Protein AF-A0A4Y7U5C0-F1 (afdb_monomer_lite)

Organism: NCBI:txid2133765

pLDDT: mean 96.32, std 3.03, range [81.44, 98.75]

Sequence (123 aa):
YTERVNKIREVMPHACIGVDVIVGFPGETDEHFLETYHFLNEMDISYLHVFTYSERDNTEAANMPGIVPANVRAKRSKMLRGLSVKKRRAFYESQLGSDRTVLFESENKEGYIHGFTENYVKV

Radius of gyration: 18.19 Å; chains: 1; bounding box: 40×27×54 Å

Secondary structure (DSSP, 8-state):
-HHHHHHHHHH-TT---EEEEEES-TT--HHHHHHHHHHHHHS--SEEEEEEP---TT-TGGG-S-PPPHHHHHHHHHHHHHHHHHHHHHHHHTTTT----EEEEEE-TTS-EEEEETT--B-

InterPro domains:
  IPR007197 Radical SAM [PS51918] (1-90)
  IPR023404 Radical SAM, alpha/beta horseshoe [G3DSA:3.80.30.20] (1-93)
  IPR058240 Radical SAM superfamily [SSF102114] (2-93)

Foldseek 3Di:
DQVVLVVCCVVPVLAAAEEEDEPQQAPDDPVNLVVVLVVVLPHLHQFYDYHYDDADPPDPSNVHHRGGDPVRSVVSSVSRNVSRVVSNVVSLVVCPPPDFDWDWDDADPVGDTWTATPNGDID

Structure (mmCIF, N/CA/C/O backbone):
data_AF-A0A4Y7U5C0-F1
#
_entry.id   AF-A0A4Y7U5C0-F1
#
loop_
_atom_site.group_PDB
_atom_site.id
_atom_site.type_symbol
_atom_site.label_atom_id
_atom_site.label_alt_id
_atom_site.label_comp_id
_atom_site.label_asym_id
_atom_site.label_entity_id
_atom_site.label_seq_id
_atom_site.pdbx_PDB_ins_code
_atom_site.Cartn_x
_atom_site.Cartn_y
_atom_site.Cartn_z
_atom_site.occupancy
_atom_site.B_iso_or_equiv
_atom_site.auth_seq_id
_atom_site.auth_comp_id
_atom_site.auth_asym_id
_atom_site.auth_atom_id
_atom_site.pdbx_PDB_model_num
ATOM 1 N N . TYR A 1 1 ? -10.632 -0.489 -9.837 1.00 91.56 1 TYR A N 1
ATOM 2 C CA . TYR A 1 1 ? -10.309 -0.768 -8.418 1.00 91.56 1 TYR A CA 1
ATOM 3 C C . TYR A 1 1 ? -11.163 0.053 -7.461 1.00 91.56 1 TYR A C 1
ATOM 5 O O . TYR A 1 1 ? -11.785 -0.547 -6.594 1.00 91.56 1 TYR A O 1
ATOM 13 N N . THR A 1 2 ? -11.268 1.372 -7.650 1.00 95.44 2 THR A N 1
ATOM 14 C CA . THR A 1 2 ? -12.038 2.290 -6.789 1.00 95.44 2 THR A CA 1
ATOM 15 C C . THR A 1 2 ? -13.465 1.832 -6.498 1.00 95.44 2 THR A C 1
ATOM 17 O O . THR A 1 2 ? -13.841 1.737 -5.338 1.00 95.44 2 THR A O 1
ATOM 20 N N . GLU A 1 3 ? -14.238 1.445 -7.516 1.00 96.94 3 GLU A N 1
ATOM 21 C CA . GLU A 1 3 ? -15.621 0.972 -7.327 1.00 96.94 3 GLU A CA 1
ATOM 22 C C . GLU A 1 3 ? -15.722 -0.231 -6.381 1.00 96.94 3 GLU A C 1
ATOM 24 O O . GLU A 1 3 ? -16.635 -0.303 -5.563 1.00 96.94 3 GLU A O 1
ATOM 29 N N . ARG A 1 4 ? -14.757 -1.159 -6.440 1.00 96.69 4 ARG A N 1
ATOM 30 C CA . ARG A 1 4 ? -14.725 -2.326 -5.548 1.00 96.69 4 ARG A CA 1
ATOM 31 C C . ARG A 1 4 ? -14.417 -1.917 -4.112 1.00 96.69 4 ARG A C 1
ATOM 33 O O . ARG A 1 4 ? -15.070 -2.409 -3.201 1.00 96.69 4 ARG A O 1
ATOM 40 N N . VAL A 1 5 ? -13.456 -1.013 -3.917 1.00 97.69 5 VAL A N 1
ATOM 41 C CA . VAL A 1 5 ? -13.127 -0.473 -2.586 1.00 97.69 5 VAL A CA 1
ATOM 42 C C . VAL A 1 5 ? -14.334 0.255 -2.001 1.00 97.69 5 VAL A C 1
ATOM 44 O O . VAL A 1 5 ? -14.734 -0.040 -0.878 1.0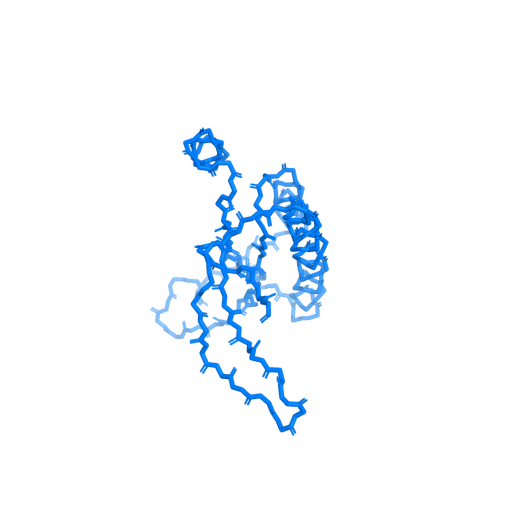0 97.69 5 VAL A O 1
ATOM 47 N N . ASN A 1 6 ? -14.980 1.114 -2.791 1.00 97.25 6 ASN A N 1
ATOM 48 C CA . ASN A 1 6 ? -16.189 1.823 -2.379 1.00 97.25 6 ASN A CA 1
ATOM 49 C C . ASN A 1 6 ? -17.310 0.848 -2.020 1.00 97.25 6 ASN A C 1
ATOM 51 O O . ASN A 1 6 ? -17.969 1.029 -1.000 1.00 97.25 6 ASN A O 1
ATOM 55 N N . LYS A 1 7 ? -17.487 -0.226 -2.800 1.00 98.19 7 LYS A N 1
ATOM 56 C CA . LYS A 1 7 ? -18.501 -1.232 -2.488 1.00 98.19 7 LYS A CA 1
ATOM 57 C C . LYS A 1 7 ? -18.212 -1.967 -1.180 1.00 98.19 7 LYS A C 1
ATOM 59 O O . LYS A 1 7 ? -19.138 -2.191 -0.409 1.00 98.19 7 LYS A O 1
ATOM 64 N N . ILE A 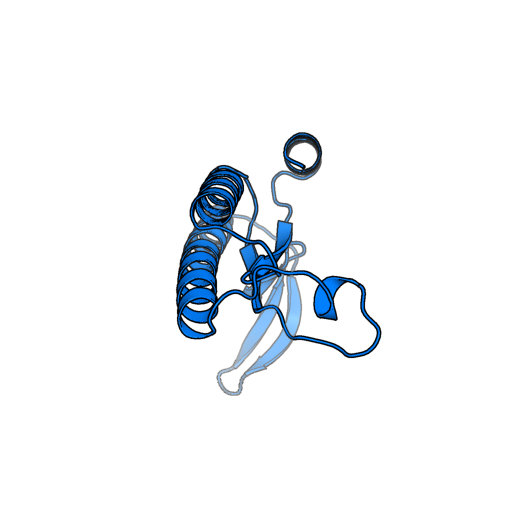1 8 ? -16.951 -2.314 -0.907 1.00 97.75 8 ILE A N 1
ATOM 65 C CA . ILE A 1 8 ? -16.548 -2.918 0.375 1.00 97.75 8 ILE A CA 1
ATOM 66 C C . ILE A 1 8 ? -16.857 -1.958 1.526 1.00 97.75 8 ILE A C 1
ATOM 68 O O . ILE A 1 8 ? -17.440 -2.381 2.517 1.00 97.75 8 ILE A O 1
ATOM 72 N N . ARG A 1 9 ? -16.525 -0.671 1.387 1.00 95.94 9 ARG A N 1
ATOM 73 C CA . ARG A 1 9 ? -16.814 0.352 2.403 1.00 95.94 9 ARG A CA 1
ATOM 74 C C . ARG A 1 9 ? -18.307 0.563 2.635 1.00 95.94 9 ARG A C 1
ATOM 76 O O . ARG A 1 9 ? -18.712 0.767 3.771 1.00 95.94 9 ARG A O 1
ATOM 83 N N . GLU A 1 10 ? -19.121 0.477 1.590 1.00 97.44 10 GLU A N 1
ATOM 84 C CA . GLU A 1 10 ? -20.579 0.579 1.694 1.00 97.44 10 GLU A CA 1
ATOM 85 C C . GLU A 1 10 ? -21.169 -0.570 2.528 1.00 97.44 10 GLU A C 1
ATOM 87 O O . GLU A 1 10 ? -22.012 -0.336 3.390 1.00 97.44 10 GLU A O 1
ATOM 92 N N . VAL A 1 11 ? -20.716 -1.810 2.299 1.00 97.88 11 VAL A N 1
ATOM 93 C CA . VAL A 1 11 ? -21.262 -3.000 2.983 1.00 97.88 11 VAL A CA 1
ATOM 94 C C . VAL A 1 11 ? -20.578 -3.306 4.318 1.00 97.88 11 VAL A C 1
ATOM 96 O O . VAL A 1 11 ? -21.172 -3.940 5.185 1.00 97.88 11 VAL A O 1
ATOM 99 N N . MET A 1 12 ? -19.327 -2.877 4.488 1.00 95.69 12 MET A N 1
ATOM 100 C CA . MET A 1 12 ? -18.499 -3.097 5.671 1.00 95.69 12 MET A CA 1
ATOM 101 C C . MET A 1 12 ? -17.642 -1.844 5.942 1.00 95.69 12 MET A C 1
ATOM 103 O O . MET A 1 12 ? -16.447 -1.821 5.629 1.00 95.69 12 MET A O 1
ATOM 107 N N . PRO A 1 13 ? -18.219 -0.792 6.557 1.00 93.56 13 PRO A N 1
ATOM 108 C CA . PRO A 1 13 ? -17.549 0.504 6.738 1.00 93.56 13 PRO A CA 1
ATOM 109 C C . PRO A 1 13 ? -16.190 0.416 7.441 1.00 93.56 13 PRO A C 1
ATOM 111 O O . PRO A 1 13 ? -15.247 1.135 7.110 1.00 93.56 13 PRO A O 1
ATOM 114 N N . HIS A 1 14 ? -16.058 -0.529 8.372 1.00 93.69 14 HIS A N 1
ATOM 115 C CA . HIS A 1 14 ? -14.860 -0.715 9.191 1.00 93.69 14 HIS A CA 1
ATOM 116 C C . HIS A 1 14 ? -13.875 -1.752 8.640 1.00 93.69 14 HIS A C 1
ATOM 118 O O . HIS A 1 14 ? -12.937 -2.122 9.350 1.0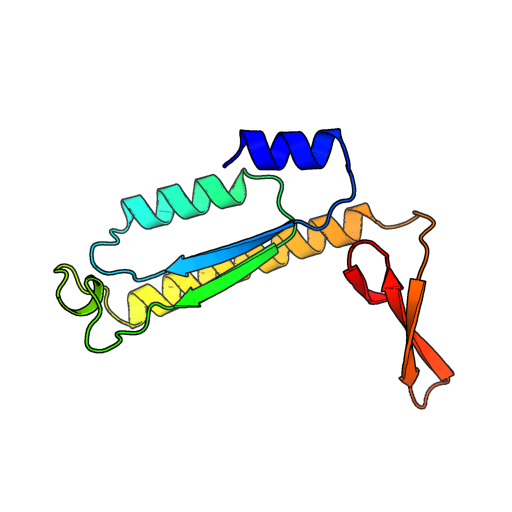0 93.69 14 HIS A O 1
ATOM 124 N N . ALA A 1 15 ? -14.068 -2.220 7.401 1.00 96.25 15 ALA A N 1
ATOM 125 C CA . ALA A 1 15 ? -13.174 -3.175 6.759 1.00 96.25 15 ALA A CA 1
ATOM 126 C C . ALA A 1 15 ? -11.720 -2.682 6.783 1.00 96.25 15 ALA A C 1
ATOM 128 O O . ALA A 1 15 ? -11.427 -1.527 6.462 1.00 96.25 15 ALA A O 1
ATOM 129 N N . CYS A 1 16 ? -10.792 -3.569 7.132 1.00 97.69 16 CYS A N 1
ATOM 130 C CA . CYS A 1 16 ? -9.372 -3.309 6.945 1.00 97.69 16 CYS A CA 1
ATOM 131 C C . CYS A 1 16 ? -8.971 -3.752 5.538 1.00 97.69 16 CYS A C 1
ATOM 133 O O . CYS A 1 16 ? -8.994 -4.941 5.233 1.00 97.69 16 CYS A O 1
ATOM 135 N N . ILE A 1 17 ? -8.634 -2.798 4.669 1.00 97.94 17 ILE A N 1
ATOM 136 C CA . ILE A 1 17 ? -8.322 -3.075 3.262 1.00 97.94 17 ILE A CA 1
ATOM 137 C C . ILE A 1 17 ? -6.818 -2.902 3.044 1.00 97.94 17 ILE A C 1
ATOM 139 O O . ILE A 1 17 ? -6.305 -1.781 3.068 1.00 97.94 17 ILE A O 1
ATOM 143 N N . GLY A 1 18 ? -6.116 -4.017 2.847 1.00 97.62 18 GLY A N 1
ATOM 144 C CA . GLY A 1 18 ? -4.706 -4.045 2.456 1.00 97.62 18 GLY A CA 1
ATOM 145 C C . GLY A 1 18 ? -4.548 -4.125 0.938 1.00 97.62 18 GLY A C 1
ATOM 146 O O . GLY A 1 18 ? -5.323 -4.808 0.270 1.00 97.62 18 GLY A O 1
ATOM 147 N N . VAL A 1 19 ? -3.547 -3.434 0.393 1.00 98.00 19 VAL A N 1
ATOM 148 C CA . VAL A 1 19 ? -3.200 -3.505 -1.035 1.00 98.00 19 VAL A CA 1
ATOM 149 C C . VAL A 1 19 ? -1.724 -3.833 -1.200 1.00 98.00 19 VAL A C 1
ATOM 151 O O . VAL A 1 19 ? -0.866 -3.146 -0.643 1.00 98.00 19 VAL A O 1
ATOM 154 N N . ASP A 1 20 ? -1.439 -4.836 -2.022 1.00 98.38 20 ASP A N 1
ATOM 155 C CA . ASP A 1 20 ? -0.084 -5.166 -2.448 1.00 98.38 20 ASP A CA 1
ATOM 156 C C . ASP A 1 20 ? 0.283 -4.335 -3.683 1.00 98.38 20 ASP A C 1
ATOM 158 O O . ASP A 1 20 ? -0.471 -4.270 -4.654 1.00 98.38 20 ASP A O 1
ATOM 162 N N . VAL A 1 21 ? 1.447 -3.688 -3.651 1.00 98.12 21 VAL A N 1
ATOM 163 C CA . VAL A 1 21 ? 1.948 -2.855 -4.751 1.00 98.12 21 VAL A CA 1
ATOM 164 C C . VAL A 1 21 ? 3.409 -3.179 -5.030 1.00 98.12 21 VAL A C 1
ATOM 166 O O . VAL A 1 21 ? 4.228 -3.237 -4.112 1.00 98.12 21 VAL A O 1
ATOM 169 N N . ILE A 1 22 ? 3.738 -3.379 -6.305 1.00 98.25 22 ILE A N 1
ATOM 170 C CA . ILE A 1 22 ? 5.113 -3.550 -6.776 1.00 98.25 22 ILE A CA 1
ATOM 171 C C . ILE A 1 22 ? 5.586 -2.221 -7.365 1.00 98.25 22 ILE A C 1
ATOM 173 O O . ILE A 1 22 ? 4.891 -1.642 -8.192 1.00 98.25 22 ILE A O 1
ATOM 177 N N . VAL A 1 23 ? 6.774 -1.766 -6.971 1.00 98.44 23 VAL A N 1
ATOM 178 C CA . VAL A 1 23 ? 7.465 -0.627 -7.597 1.00 98.44 23 VAL A CA 1
ATOM 179 C C . VAL A 1 23 ? 8.738 -1.079 -8.290 1.00 98.44 23 VAL A C 1
ATOM 181 O O . VAL A 1 23 ? 9.373 -2.061 -7.896 1.00 98.44 23 VAL A O 1
ATOM 184 N N . GLY A 1 24 ? 9.171 -0.318 -9.284 1.00 97.88 24 GLY A N 1
ATOM 185 C CA . GLY A 1 24 ? 10.378 -0.598 -10.046 1.00 97.88 24 GLY A CA 1
ATOM 186 C C . GLY A 1 24 ? 10.200 -1.671 -11.109 1.00 97.88 24 GLY A C 1
ATOM 187 O O . GLY A 1 24 ? 11.197 -2.260 -11.523 1.00 97.88 24 GLY A O 1
ATOM 188 N N . PHE A 1 25 ? 8.957 -1.954 -11.504 1.00 98.31 25 PHE A N 1
ATOM 189 C CA . PHE A 1 25 ? 8.676 -2.900 -12.576 1.00 98.31 25 PHE A CA 1
ATOM 190 C C . PHE A 1 25 ? 9.301 -2.403 -13.896 1.00 98.31 25 PHE A C 1
ATOM 192 O O . PHE A 1 25 ? 9.337 -1.188 -14.120 1.00 98.31 25 PHE A O 1
ATOM 199 N N . PRO A 1 26 ? 9.820 -3.290 -14.764 1.00 98.12 26 PRO A N 1
ATOM 200 C CA . PRO A 1 26 ? 10.395 -2.888 -16.046 1.00 98.12 26 PRO A CA 1
ATOM 201 C C . PRO A 1 26 ? 9.427 -2.019 -16.862 1.00 98.12 26 PRO A C 1
ATOM 203 O O . PRO A 1 26 ? 8.269 -2.378 -17.062 1.00 98.12 26 PRO A O 1
ATOM 206 N N . GLY A 1 27 ? 9.897 -0.845 -17.287 1.00 97.75 27 GLY A N 1
ATOM 207 C CA . GLY A 1 27 ? 9.101 0.165 -17.993 1.00 97.75 27 GLY A CA 1
ATOM 208 C C . GLY A 1 27 ? 8.414 1.207 -17.097 1.00 97.75 27 GLY A C 1
ATOM 209 O O . GLY A 1 27 ? 7.791 2.133 -17.615 1.00 97.75 27 GLY A O 1
ATOM 210 N N . GLU A 1 28 ? 8.521 1.117 -15.767 1.00 98.38 28 GLU A N 1
ATOM 211 C CA . GLU A 1 28 ? 7.932 2.105 -14.853 1.00 98.38 28 GLU A CA 1
ATOM 212 C C . GLU A 1 28 ? 8.674 3.455 -14.913 1.00 98.38 28 GLU A C 1
ATOM 214 O O . GLU A 1 28 ? 9.796 3.617 -14.411 1.00 98.38 28 GLU A O 1
ATOM 219 N N . THR A 1 29 ? 8.005 4.460 -15.476 1.00 98.44 29 THR A N 1
ATOM 220 C CA . THR A 1 29 ? 8.472 5.849 -15.545 1.00 98.44 29 THR A CA 1
ATOM 221 C C . THR A 1 29 ? 8.135 6.619 -14.265 1.00 98.44 29 THR A C 1
ATOM 223 O O . THR A 1 29 ? 7.412 6.129 -13.395 1.00 98.44 29 THR A O 1
ATOM 226 N N . ASP A 1 30 ? 8.674 7.832 -14.120 1.00 98.19 30 ASP A N 1
ATOM 227 C CA . ASP A 1 30 ? 8.308 8.706 -12.997 1.00 98.19 30 ASP A CA 1
ATOM 228 C C . ASP A 1 30 ? 6.829 9.111 -13.038 1.00 98.19 30 ASP A C 1
ATOM 230 O O . ASP A 1 30 ? 6.193 9.145 -11.988 1.00 98.19 30 ASP A O 1
ATOM 234 N N . GLU A 1 31 ? 6.271 9.325 -14.232 1.00 98.56 31 GLU A N 1
ATOM 235 C CA . GLU A 1 31 ? 4.850 9.642 -14.421 1.00 98.56 31 GLU A CA 1
ATOM 236 C C . GLU A 1 31 ? 3.957 8.489 -13.945 1.00 98.56 31 GLU A C 1
ATOM 238 O O . GLU A 1 31 ? 3.087 8.697 -13.104 1.00 98.56 31 GLU A O 1
ATOM 243 N N . HIS A 1 32 ? 4.239 7.249 -14.374 1.00 98.50 32 HIS A N 1
ATOM 244 C CA . H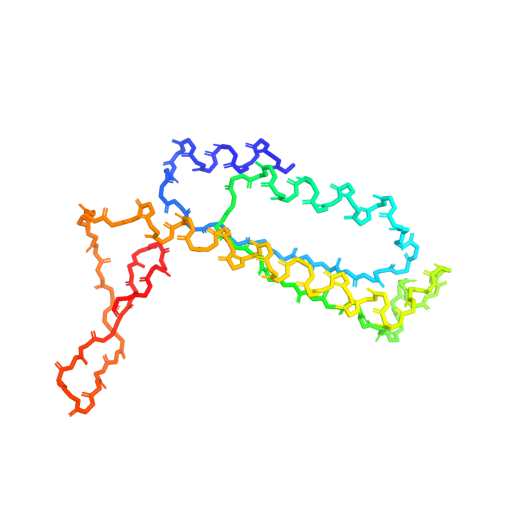IS A 1 32 ? 3.478 6.066 -13.941 1.00 98.50 32 HIS A CA 1
ATOM 245 C C . HIS A 1 32 ? 3.522 5.882 -12.418 1.00 98.50 32 HIS A C 1
ATOM 247 O O . HIS A 1 32 ? 2.525 5.523 -11.781 1.00 98.50 32 HIS A O 1
ATOM 253 N N . PHE A 1 33 ? 4.690 6.126 -11.815 1.00 98.69 33 PHE A N 1
ATOM 254 C CA . PHE A 1 33 ? 4.840 6.036 -10.369 1.00 98.69 33 PHE A CA 1
ATOM 255 C C . PHE A 1 33 ? 4.031 7.120 -9.646 1.00 98.69 33 PHE A C 1
ATOM 257 O O . PHE A 1 33 ? 3.392 6.823 -8.635 1.00 98.69 33 PHE A O 1
ATOM 264 N N . LEU A 1 34 ? 4.050 8.363 -10.135 1.00 98.62 34 LEU A N 1
ATOM 265 C CA . LEU A 1 34 ? 3.282 9.456 -9.539 1.00 98.62 34 LEU A CA 1
ATOM 266 C C . LEU A 1 34 ? 1.777 9.238 -9.695 1.00 98.62 34 LEU A C 1
ATOM 268 O O . LEU A 1 34 ? 1.056 9.391 -8.712 1.00 98.62 34 LEU A O 1
ATOM 272 N N . GLU A 1 35 ? 1.315 8.795 -10.864 1.00 98.50 35 GLU A N 1
ATOM 273 C CA . GLU A 1 35 ? -0.080 8.404 -11.090 1.00 98.50 35 GLU A CA 1
ATOM 274 C C . GLU A 1 35 ? -0.514 7.337 -10.075 1.00 98.50 35 GLU A C 1
ATOM 276 O O . GLU A 1 35 ? -1.502 7.513 -9.361 1.00 98.50 35 GLU A O 1
ATOM 281 N N . THR A 1 36 ? 0.287 6.278 -9.914 1.00 98.12 36 THR A N 1
ATOM 282 C CA . THR A 1 36 ? 0.039 5.223 -8.920 1.00 98.12 36 THR A CA 1
ATOM 283 C C . THR A 1 36 ? 0.032 5.776 -7.495 1.00 98.12 36 THR A C 1
ATOM 285 O O . THR A 1 36 ? -0.827 5.420 -6.688 1.00 98.12 36 THR A O 1
ATOM 288 N N . TYR A 1 37 ? 0.977 6.656 -7.157 1.00 98.56 37 TYR A N 1
ATOM 289 C CA . TYR A 1 37 ? 1.060 7.266 -5.832 1.00 98.56 37 TYR A CA 1
ATOM 290 C C . TYR A 1 37 ? -0.196 8.084 -5.513 1.00 98.56 37 TYR A C 1
ATOM 292 O O . TYR A 1 37 ? -0.760 7.930 -4.428 1.00 98.56 37 TYR A O 1
ATOM 300 N N . HIS A 1 38 ? -0.644 8.931 -6.442 1.00 98.50 38 HIS A N 1
ATOM 301 C CA . HIS A 1 38 ? -1.839 9.755 -6.276 1.00 98.50 38 HIS A CA 1
ATOM 302 C C . HIS A 1 38 ? -3.101 8.899 -6.205 1.00 98.50 38 HIS A C 1
ATOM 304 O O . HIS A 1 38 ? -3.879 9.050 -5.262 1.00 98.50 38 HIS A O 1
ATOM 310 N N . PHE A 1 39 ? -3.226 7.917 -7.100 1.00 98.25 39 PHE A N 1
ATOM 311 C CA . PHE A 1 39 ? -4.317 6.951 -7.092 1.00 98.25 39 PHE A CA 1
ATOM 312 C C . PHE A 1 39 ? -4.440 6.233 -5.740 1.00 98.25 39 PHE A C 1
ATOM 314 O O . PHE A 1 39 ? -5.509 6.202 -5.130 1.00 98.25 39 PHE A O 1
ATOM 321 N N . LEU A 1 40 ? -3.331 5.702 -5.216 1.00 98.31 40 LEU A N 1
ATOM 322 C CA . LEU A 1 40 ? -3.320 5.050 -3.907 1.00 98.31 40 LEU A CA 1
ATOM 323 C C . LEU A 1 40 ? -3.600 6.043 -2.779 1.00 98.31 40 LEU A C 1
ATOM 325 O O . LEU A 1 40 ? -4.283 5.685 -1.823 1.00 98.31 40 LEU A O 1
ATOM 329 N N . ASN A 1 41 ? -3.089 7.273 -2.858 1.00 98.12 41 ASN A N 1
ATOM 330 C CA . ASN A 1 41 ? -3.307 8.298 -1.841 1.00 98.12 41 ASN A CA 1
ATOM 331 C C . ASN A 1 41 ? -4.790 8.669 -1.702 1.00 98.12 41 ASN A C 1
ATOM 333 O O . ASN A 1 41 ? -5.270 8.778 -0.575 1.00 98.12 41 ASN A O 1
ATOM 337 N N . GLU A 1 42 ? -5.511 8.786 -2.812 1.00 97.19 42 GLU A N 1
ATOM 338 C CA . GLU A 1 42 ? -6.938 9.128 -2.844 1.00 97.19 42 GLU A CA 1
ATOM 339 C C . GLU A 1 42 ? -7.851 7.952 -2.472 1.00 97.19 42 GLU A C 1
ATOM 341 O O . GLU A 1 42 ? -8.939 8.153 -1.939 1.00 97.19 42 GLU A O 1
ATOM 346 N N . MET A 1 43 ? -7.407 6.714 -2.701 1.00 96.44 43 MET A N 1
ATOM 347 C CA . MET A 1 43 ? -8.215 5.526 -2.433 1.00 96.44 43 MET A CA 1
ATOM 348 C C . MET A 1 43 ? -8.384 5.259 -0.927 1.00 96.44 43 MET A C 1
ATOM 350 O O . MET A 1 43 ? -7.412 5.273 -0.164 1.00 96.44 43 MET A O 1
ATOM 354 N N . ASP A 1 44 ? -9.606 4.947 -0.491 1.00 95.50 44 ASP A N 1
ATOM 355 C CA . ASP A 1 44 ? -9.934 4.668 0.915 1.00 95.50 44 ASP A CA 1
ATOM 356 C C . ASP A 1 44 ? -9.558 3.234 1.345 1.00 95.50 44 ASP A C 1
ATOM 358 O O . ASP A 1 44 ? -10.396 2.359 1.572 1.00 95.50 44 ASP A O 1
ATOM 362 N N . ILE A 1 45 ? -8.253 2.994 1.444 1.00 97.81 45 ILE A N 1
ATOM 363 C CA . ILE A 1 45 ? -7.645 1.747 1.924 1.00 97.81 45 ILE A CA 1
ATOM 364 C C . ILE A 1 45 ? -6.929 1.946 3.259 1.00 97.81 45 ILE A C 1
ATOM 366 O O . ILE A 1 45 ? -6.515 3.053 3.604 1.00 97.81 45 ILE A O 1
ATOM 370 N N . SER A 1 46 ? -6.725 0.852 3.987 1.00 98.12 46 SER A N 1
ATOM 371 C CA . SER A 1 46 ? -6.144 0.878 5.329 1.00 98.12 46 SER A CA 1
ATOM 372 C C . SER A 1 46 ? -4.619 0.876 5.312 1.00 98.12 46 SER A C 1
ATOM 374 O O . SER A 1 46 ? -4.008 1.573 6.114 1.00 98.12 46 SER A O 1
ATOM 376 N N . TYR A 1 47 ? -3.972 0.122 4.422 1.00 98.44 47 TYR A N 1
ATOM 377 C CA . TYR A 1 47 ? -2.508 0.107 4.323 1.00 98.44 47 TYR A CA 1
ATOM 378 C C . TYR A 1 47 ? -2.020 -0.455 2.984 1.00 98.44 47 TYR A C 1
ATOM 380 O O . TYR A 1 47 ? -2.771 -1.067 2.227 1.00 98.44 47 TYR A O 1
ATOM 388 N N . LEU A 1 48 ? -0.730 -0.251 2.714 1.00 98.62 48 LEU A N 1
ATOM 389 C CA . LEU A 1 48 ? -0.021 -0.837 1.577 1.00 98.62 48 LEU A CA 1
ATOM 390 C C . LEU A 1 48 ? 1.038 -1.831 2.048 1.00 98.62 48 LEU A C 1
ATOM 392 O O . LEU A 1 48 ? 1.810 -1.520 2.967 1.00 98.62 48 LEU A O 1
ATOM 396 N N . HIS A 1 49 ? 1.149 -2.951 1.344 1.00 98.50 49 HIS A N 1
ATOM 397 C CA . HIS A 1 49 ? 2.325 -3.804 1.355 1.00 98.50 49 HIS A CA 1
ATOM 398 C C . HIS A 1 49 ? 3.147 -3.531 0.093 1.00 98.50 49 HIS A C 1
ATOM 400 O O . HIS A 1 49 ? 2.716 -3.778 -1.030 1.00 98.50 49 HIS A O 1
ATOM 406 N N . VAL A 1 50 ? 4.330 -2.949 0.282 1.00 98.44 50 VAL A N 1
ATOM 407 C CA . VAL A 1 50 ? 5.153 -2.455 -0.827 1.00 98.44 50 VAL A CA 1
ATOM 408 C C . VAL A 1 50 ? 6.280 -3.432 -1.124 1.00 98.44 50 VAL A C 1
ATOM 410 O O . VAL A 1 50 ? 7.198 -3.593 -0.310 1.00 98.44 50 VAL A O 1
ATOM 413 N N . PHE A 1 51 ? 6.244 -4.018 -2.311 1.00 98.31 51 PHE A N 1
ATOM 414 C CA . PHE A 1 51 ? 7.293 -4.860 -2.857 1.00 98.31 51 PHE A CA 1
ATOM 415 C C . PHE A 1 51 ? 8.152 -4.069 -3.840 1.00 98.31 51 PHE A C 1
ATOM 417 O O . PHE A 1 51 ? 7.656 -3.328 -4.685 1.00 98.31 51 PHE A O 1
ATOM 424 N N . THR A 1 52 ? 9.463 -4.251 -3.751 1.00 97.88 52 THR A N 1
ATOM 425 C CA . THR A 1 52 ? 10.360 -3.829 -4.825 1.00 97.88 52 THR A CA 1
ATOM 426 C C . THR A 1 52 ? 10.411 -4.950 -5.854 1.00 97.88 52 THR A C 1
ATOM 428 O O . THR A 1 52 ? 10.579 -6.109 -5.470 1.00 97.88 52 THR A O 1
ATOM 431 N N . TYR A 1 53 ? 10.288 -4.624 -7.140 1.00 97.94 53 TYR A N 1
ATOM 432 C CA . TYR A 1 53 ? 10.461 -5.602 -8.207 1.00 97.94 53 TYR A CA 1
ATOM 433 C C . TYR A 1 53 ? 11.832 -6.277 -8.094 1.00 97.94 53 TYR A C 1
ATOM 435 O O . TYR A 1 53 ? 12.865 -5.610 -7.955 1.00 97.94 53 TYR A O 1
ATOM 443 N N . SER A 1 54 ? 11.801 -7.604 -8.164 1.00 94.81 54 SER A N 1
ATOM 444 C CA . SER A 1 54 ? 12.962 -8.478 -8.243 1.00 94.81 54 SER A CA 1
ATOM 445 C C . SER A 1 54 ? 12.835 -9.282 -9.518 1.00 94.81 54 SER A C 1
ATOM 447 O O . SER A 1 54 ? 11.811 -9.927 -9.751 1.00 94.81 54 SER A O 1
ATOM 449 N N . GLU A 1 55 ? 13.898 -9.272 -10.302 1.00 94.81 55 GLU A N 1
ATOM 450 C CA . GLU A 1 55 ? 14.046 -10.096 -11.484 1.00 94.81 55 GLU A CA 1
ATOM 451 C C . GLU A 1 55 ? 13.932 -11.577 -11.095 1.00 94.81 55 GLU A C 1
ATOM 453 O O . GLU A 1 55 ? 14.429 -12.008 -10.049 1.00 94.81 55 GLU A O 1
ATOM 458 N N . ARG A 1 56 ? 13.232 -12.348 -11.928 1.00 95.06 56 ARG A N 1
ATOM 459 C CA . ARG A 1 56 ? 13.105 -13.800 -11.798 1.00 95.06 56 ARG A CA 1
ATOM 460 C C . ARG A 1 56 ? 13.256 -14.430 -13.169 1.00 95.06 56 ARG A C 1
ATOM 462 O O . ARG A 1 56 ? 12.524 -14.060 -14.091 1.00 95.06 56 ARG A O 1
ATOM 469 N N . ASP A 1 57 ? 14.177 -15.380 -13.278 1.00 95.06 57 ASP A N 1
ATOM 470 C CA . ASP A 1 57 ? 14.413 -16.117 -14.515 1.00 95.06 57 ASP A CA 1
ATOM 471 C C . ASP A 1 57 ? 13.118 -16.762 -15.022 1.00 95.06 57 ASP A C 1
ATOM 473 O O . ASP A 1 57 ? 12.256 -17.172 -14.240 1.00 95.06 57 ASP A O 1
ATOM 477 N N . ASN A 1 58 ? 12.996 -16.865 -16.347 1.00 95.06 58 ASN A N 1
ATOM 478 C CA . ASN A 1 58 ? 11.838 -17.442 -17.038 1.00 95.06 58 ASN A CA 1
ATOM 479 C C . ASN A 1 58 ? 10.510 -16.683 -16.834 1.00 95.06 58 ASN A C 1
ATOM 481 O O . ASN A 1 58 ? 9.439 -17.258 -17.020 1.00 95.06 58 ASN A O 1
ATOM 485 N N . THR A 1 59 ? 10.556 -15.393 -16.484 1.00 96.69 59 THR A N 1
ATOM 486 C CA . THR A 1 59 ? 9.377 -14.509 -16.495 1.00 96.69 59 THR A CA 1
ATOM 487 C C . THR A 1 59 ? 9.405 -13.567 -17.696 1.00 96.69 59 THR A C 1
ATOM 489 O O . THR A 1 59 ? 10.476 -13.177 -18.159 1.00 96.69 59 THR A O 1
ATOM 492 N N . GLU A 1 60 ? 8.236 -13.148 -18.190 1.00 96.06 60 GLU A N 1
ATOM 493 C CA . GLU A 1 60 ? 8.158 -12.137 -19.259 1.00 96.06 60 GLU A CA 1
ATOM 494 C C . GLU A 1 60 ? 8.819 -10.822 -18.828 1.00 96.06 60 GLU A C 1
ATOM 496 O O . GLU A 1 60 ? 9.579 -10.226 -19.589 1.00 96.06 60 GLU A O 1
ATOM 501 N N . ALA A 1 61 ? 8.609 -10.429 -17.567 1.00 95.81 61 ALA A N 1
ATOM 502 C CA . ALA A 1 61 ? 9.184 -9.225 -16.980 1.00 95.81 61 ALA A CA 1
ATOM 503 C C . ALA A 1 61 ? 10.722 -9.214 -17.012 1.00 95.81 61 ALA A C 1
ATOM 505 O O . ALA A 1 61 ? 11.316 -8.156 -17.192 1.00 95.81 61 ALA A O 1
ATOM 506 N N . ALA A 1 62 ? 11.386 -10.371 -16.900 1.00 95.19 62 ALA A N 1
ATOM 507 C CA . ALA A 1 62 ? 12.847 -10.447 -16.983 1.00 95.19 62 ALA A CA 1
ATOM 508 C C . ALA A 1 62 ? 13.401 -10.018 -18.353 1.00 95.19 62 ALA A C 1
ATOM 510 O O . ALA A 1 62 ? 14.531 -9.543 -18.427 1.00 95.19 62 ALA A O 1
ATOM 511 N N . ASN A 1 63 ? 12.601 -10.143 -19.418 1.00 95.38 63 ASN A N 1
ATOM 512 C CA . ASN A 1 63 ? 12.986 -9.777 -20.783 1.00 95.38 63 ASN A CA 1
ATOM 513 C C . ASN A 1 63 ? 12.465 -8.392 -21.209 1.00 95.38 63 ASN A C 1
ATOM 515 O O . ASN A 1 63 ? 12.740 -7.947 -22.324 1.00 95.38 63 ASN A O 1
ATOM 519 N N . MET A 1 64 ? 11.694 -7.710 -20.357 1.00 96.56 64 MET A N 1
ATOM 520 C CA . MET A 1 64 ? 11.130 -6.401 -20.678 1.00 96.56 64 MET A CA 1
ATOM 521 C C . MET A 1 64 ? 12.203 -5.298 -20.637 1.00 96.56 64 MET A C 1
ATOM 523 O O . MET A 1 64 ? 13.041 -5.274 -19.732 1.00 96.56 64 MET A O 1
ATOM 527 N N . PRO A 1 65 ? 12.171 -4.337 -21.578 1.00 96.12 65 PRO A N 1
ATOM 528 C CA . PRO A 1 65 ? 13.058 -3.182 -21.540 1.00 96.12 65 PRO A CA 1
ATOM 529 C C . PRO A 1 65 ? 12.658 -2.200 -20.426 1.00 96.12 65 PRO A C 1
ATOM 531 O O . PRO A 1 65 ? 11.589 -2.293 -19.825 1.00 96.12 65 PRO A O 1
ATOM 534 N N . GLY A 1 66 ? 13.511 -1.202 -20.178 1.00 96.19 66 GLY A N 1
ATOM 535 C CA . GLY A 1 66 ? 13.211 -0.138 -19.214 1.00 96.19 66 GLY A CA 1
ATOM 536 C C . GLY A 1 66 ? 13.456 -0.546 -17.762 1.00 96.19 66 GLY A C 1
ATOM 537 O O . GLY A 1 66 ? 12.655 -0.232 -16.884 1.00 96.19 66 GLY A O 1
ATOM 538 N N . ILE A 1 67 ? 14.561 -1.251 -17.502 1.00 96.50 67 ILE A N 1
ATOM 539 C CA . ILE A 1 67 ? 14.986 -1.614 -16.146 1.00 96.50 67 ILE A CA 1
ATOM 540 C C . ILE A 1 67 ? 15.095 -0.348 -15.290 1.00 96.50 67 ILE A C 1
ATOM 542 O O . ILE A 1 67 ? 15.884 0.553 -15.574 1.00 96.50 67 ILE A O 1
ATOM 546 N N . VAL A 1 68 ? 14.327 -0.303 -14.202 1.00 98.06 68 VAL A N 1
ATOM 547 C CA . VAL A 1 68 ? 14.376 0.812 -13.253 1.00 98.06 68 VAL A CA 1
ATOM 548 C C . VAL A 1 68 ? 15.616 0.669 -12.362 1.00 98.06 68 VAL A C 1
ATOM 550 O O . VAL A 1 68 ? 15.776 -0.387 -11.743 1.00 98.06 68 VAL A O 1
ATOM 553 N N . PRO A 1 69 ? 16.473 1.698 -12.226 1.00 97.88 69 PRO A N 1
ATOM 554 C CA . PRO A 1 69 ? 17.647 1.648 -11.356 1.00 97.88 69 PRO A CA 1
ATOM 555 C C . PRO A 1 69 ? 17.303 1.397 -9.882 1.00 97.88 69 PRO A C 1
ATOM 557 O O . PRO A 1 69 ? 16.325 1.932 -9.356 1.00 97.88 69 PRO A O 1
ATOM 560 N N . ALA A 1 70 ? 18.140 0.631 -9.177 1.00 97.25 70 ALA A N 1
ATOM 561 C CA . ALA A 1 70 ? 17.887 0.217 -7.793 1.00 97.25 70 ALA A CA 1
ATOM 562 C C . ALA A 1 70 ? 17.666 1.392 -6.818 1.00 97.25 70 ALA A C 1
ATOM 564 O O . ALA A 1 70 ? 16.803 1.318 -5.943 1.00 97.25 70 ALA A O 1
ATOM 565 N N . ASN A 1 71 ? 18.390 2.504 -6.987 1.00 98.25 71 ASN A N 1
ATOM 566 C CA . ASN A 1 71 ? 18.202 3.716 -6.181 1.00 98.25 71 ASN A CA 1
ATOM 567 C C . ASN A 1 71 ? 16.812 4.347 -6.394 1.00 98.25 71 ASN A C 1
ATOM 569 O O . ASN A 1 71 ? 16.197 4.814 -5.434 1.00 98.25 71 ASN A O 1
ATOM 573 N N . VAL A 1 72 ? 16.292 4.321 -7.625 1.00 98.50 72 VAL A N 1
ATOM 574 C CA . VAL A 1 72 ? 14.935 4.784 -7.951 1.00 98.50 72 VAL A CA 1
ATOM 575 C C . VAL A 1 72 ? 13.901 3.849 -7.330 1.00 98.50 72 VAL A C 1
ATOM 577 O O . VAL A 1 72 ? 12.993 4.327 -6.647 1.00 98.50 72 VAL A O 1
ATOM 580 N N . ARG A 1 73 ? 14.080 2.524 -7.451 1.00 98.31 73 ARG A N 1
ATOM 581 C CA . ARG A 1 73 ? 13.202 1.538 -6.793 1.00 98.31 73 ARG A CA 1
ATOM 582 C C . ARG A 1 73 ? 13.138 1.761 -5.279 1.00 98.31 73 ARG A C 1
ATOM 584 O O . ARG A 1 73 ? 12.055 1.820 -4.702 1.00 98.31 73 ARG A O 1
ATOM 591 N N . ALA A 1 74 ? 14.290 1.957 -4.636 1.00 98.38 74 ALA A N 1
ATOM 592 C CA . ALA A 1 74 ? 14.380 2.212 -3.200 1.00 98.38 74 ALA A CA 1
ATOM 593 C C . ALA A 1 74 ? 13.672 3.516 -2.792 1.00 98.38 74 ALA A C 1
ATOM 595 O O . ALA A 1 74 ? 12.942 3.538 -1.796 1.00 98.38 74 ALA A O 1
ATOM 596 N N . LYS A 1 75 ? 13.835 4.590 -3.578 1.00 98.62 75 LYS A N 1
ATOM 597 C CA . LYS A 1 75 ? 13.134 5.867 -3.368 1.00 98.62 75 LYS A CA 1
ATOM 598 C C . LYS A 1 75 ? 11.614 5.680 -3.435 1.00 98.62 75 LYS A C 1
ATOM 600 O O . LYS A 1 75 ? 10.917 6.082 -2.503 1.00 98.62 75 LYS A O 1
ATOM 605 N N . ARG A 1 76 ? 11.114 5.026 -4.487 1.00 98.69 76 ARG A N 1
ATOM 606 C CA . ARG A 1 76 ? 9.684 4.739 -4.701 1.00 98.69 76 ARG A CA 1
ATOM 607 C C . ARG A 1 76 ? 9.105 3.878 -3.572 1.00 98.69 76 ARG A C 1
ATOM 609 O O . ARG A 1 76 ? 8.099 4.246 -2.962 1.00 98.69 76 ARG A O 1
ATOM 616 N N . SER A 1 77 ? 9.815 2.814 -3.190 1.00 98.56 77 SER A N 1
ATOM 617 C CA . SER A 1 77 ? 9.454 1.950 -2.060 1.00 98.56 77 SER A CA 1
ATOM 618 C C . SER A 1 77 ? 9.342 2.726 -0.748 1.00 98.56 77 SER A C 1
ATOM 620 O O . SER A 1 77 ? 8.381 2.550 0.003 1.00 98.56 77 SER A O 1
ATOM 622 N N . LYS A 1 78 ? 10.294 3.624 -0.465 1.00 98.69 78 LYS A N 1
ATOM 623 C CA . LYS A 1 78 ? 10.262 4.469 0.737 1.00 98.69 78 LYS A CA 1
ATOM 624 C C . LYS A 1 78 ? 9.049 5.404 0.743 1.00 98.69 78 LYS A C 1
ATOM 626 O O . LYS A 1 78 ? 8.406 5.544 1.782 1.00 98.69 78 LYS A O 1
ATOM 631 N N . MET A 1 79 ? 8.722 6.012 -0.396 1.00 98.69 79 MET A N 1
ATOM 632 C CA . MET A 1 79 ? 7.571 6.912 -0.526 1.00 98.69 79 MET A CA 1
ATOM 633 C C . MET A 1 79 ? 6.245 6.191 -0.247 1.00 98.69 79 MET A C 1
ATOM 635 O O . MET A 1 79 ? 5.478 6.647 0.602 1.00 98.69 79 MET A O 1
ATOM 639 N N . LEU A 1 80 ? 6.001 5.035 -0.875 1.00 98.75 80 LEU A N 1
ATOM 640 C CA . LEU A 1 80 ? 4.764 4.275 -0.649 1.00 98.75 80 LEU A CA 1
ATOM 641 C C . LEU A 1 80 ? 4.685 3.664 0.755 1.00 98.75 80 LEU A C 1
ATOM 643 O O . LEU A 1 80 ? 3.604 3.616 1.339 1.00 98.75 80 LEU A O 1
ATOM 647 N N . ARG A 1 81 ? 5.810 3.268 1.367 1.00 98.69 81 ARG A N 1
ATOM 648 C CA . ARG A 1 81 ? 5.820 2.866 2.787 1.00 98.69 81 ARG A CA 1
ATOM 649 C C . ARG A 1 81 ? 5.431 4.027 3.703 1.00 98.69 81 ARG A C 1
ATOM 651 O O . ARG A 1 81 ? 4.674 3.822 4.648 1.00 98.69 81 ARG A O 1
ATOM 658 N N . GLY A 1 82 ? 5.889 5.243 3.403 1.00 98.69 82 GLY A N 1
ATOM 659 C CA . GLY A 1 82 ? 5.465 6.453 4.110 1.00 98.69 82 GLY A CA 1
ATOM 660 C C . GLY A 1 82 ? 3.958 6.705 3.992 1.00 98.69 82 GLY A C 1
ATOM 661 O O . GLY A 1 82 ? 3.303 6.984 4.996 1.00 98.69 82 GLY A O 1
ATOM 662 N N . LEU A 1 83 ? 3.393 6.543 2.792 1.00 98.62 83 LEU A N 1
ATOM 663 C CA . LEU A 1 83 ? 1.947 6.623 2.569 1.00 98.62 83 LEU A CA 1
ATOM 664 C C . LEU A 1 83 ? 1.184 5.542 3.356 1.00 98.62 83 LEU A C 1
ATOM 666 O O . LEU A 1 83 ? 0.203 5.851 4.030 1.00 98.62 83 LEU A O 1
ATOM 670 N N . SER A 1 84 ? 1.675 4.300 3.340 1.00 98.69 84 SER A N 1
ATOM 671 C CA . SER A 1 84 ? 1.106 3.172 4.091 1.00 98.69 84 SER A CA 1
ATOM 672 C C . SER A 1 84 ? 1.010 3.460 5.591 1.00 98.69 84 SER A C 1
ATOM 674 O O . SER A 1 84 ? -0.028 3.229 6.206 1.00 98.69 84 SER A O 1
ATOM 676 N N . VAL A 1 85 ? 2.066 4.030 6.186 1.00 98.50 85 VAL A N 1
ATOM 677 C CA . VAL A 1 85 ? 2.068 4.421 7.606 1.00 98.50 85 VAL A CA 1
ATOM 678 C C . VAL A 1 85 ? 0.984 5.458 7.898 1.00 98.50 85 VAL A C 1
ATOM 680 O O . VAL A 1 85 ? 0.268 5.305 8.886 1.00 98.50 85 VAL A O 1
ATOM 683 N N . LYS A 1 86 ? 0.829 6.476 7.041 1.00 98.44 86 LYS A N 1
ATOM 684 C CA . LYS A 1 86 ? -0.209 7.508 7.201 1.00 98.44 86 LYS A CA 1
ATOM 685 C C . LYS A 1 86 ? -1.615 6.911 7.135 1.00 98.44 86 LYS A C 1
ATOM 687 O O . LYS A 1 86 ? -2.420 7.180 8.021 1.00 98.44 86 LYS A O 1
ATOM 692 N N . LYS A 1 87 ? -1.890 6.067 6.135 1.00 98.44 87 LYS A N 1
ATOM 693 C CA . LYS A 1 87 ? -3.201 5.418 5.979 1.00 98.44 87 LYS A CA 1
ATOM 694 C C . LYS A 1 87 ? -3.528 4.484 7.135 1.00 98.44 87 LYS A C 1
ATOM 696 O O . LYS A 1 87 ? -4.613 4.570 7.697 1.00 98.44 87 LYS A O 1
ATOM 701 N N . ARG A 1 88 ? -2.560 3.671 7.563 1.00 98.12 88 ARG A N 1
ATOM 702 C CA . ARG A 1 88 ? -2.753 2.746 8.684 1.00 98.12 88 ARG A CA 1
ATOM 703 C C . ARG A 1 88 ? -3.031 3.490 9.980 1.00 98.12 88 ARG A C 1
ATOM 705 O O . ARG A 1 88 ? -3.897 3.076 10.738 1.00 98.12 88 ARG A O 1
ATOM 712 N N . ARG A 1 89 ? -2.324 4.596 10.219 1.00 97.75 89 ARG A N 1
ATOM 713 C CA . ARG A 1 89 ? -2.580 5.458 11.373 1.00 97.75 89 ARG A CA 1
ATOM 714 C C . ARG A 1 89 ? -3.998 6.029 11.337 1.00 97.75 89 ARG A C 1
ATOM 716 O O . ARG A 1 89 ? -4.707 5.876 12.321 1.00 97.75 89 ARG A O 1
ATOM 723 N N . ALA A 1 90 ? -4.417 6.608 10.211 1.00 97.75 90 ALA A N 1
ATOM 724 C CA . ALA A 1 90 ? -5.774 7.134 10.054 1.00 97.75 90 ALA A CA 1
ATOM 725 C C . ALA A 1 90 ? -6.841 6.044 10.263 1.00 97.75 90 ALA A C 1
ATOM 727 O O . ALA A 1 90 ? -7.839 6.273 10.943 1.00 97.75 90 ALA A O 1
ATOM 728 N N . PHE A 1 91 ? -6.598 4.832 9.750 1.00 97.56 91 PHE A N 1
ATOM 729 C CA . PHE A 1 91 ? -7.465 3.687 10.006 1.00 97.56 91 PHE A CA 1
ATOM 730 C C . PHE A 1 91 ? -7.548 3.376 11.504 1.00 97.56 91 PHE A C 1
ATOM 732 O O . PHE A 1 91 ? -8.651 3.327 12.024 1.00 97.56 91 PHE A O 1
ATOM 739 N N . TYR A 1 92 ? -6.428 3.243 12.219 1.00 97.00 92 TYR A N 1
ATOM 740 C CA . TYR A 1 92 ? -6.432 2.965 13.664 1.00 97.00 92 TYR A CA 1
ATOM 741 C C . TYR A 1 92 ? -7.127 4.070 14.472 1.00 97.00 92 TYR A C 1
ATOM 743 O O . TYR A 1 92 ? -7.926 3.771 15.355 1.00 97.00 92 TYR A O 1
ATOM 751 N N . GLU A 1 93 ? -6.867 5.338 14.148 1.00 96.81 93 GLU A N 1
ATOM 752 C CA . GLU A 1 93 ? -7.507 6.486 14.802 1.00 96.81 93 GLU A CA 1
ATOM 753 C C . GLU A 1 93 ? -9.033 6.462 14.618 1.00 96.81 93 GLU A C 1
ATOM 755 O O . GLU A 1 93 ? -9.762 6.746 15.565 1.00 96.81 93 GLU A O 1
ATOM 760 N N . SER A 1 94 ? -9.532 6.027 13.453 1.00 95.38 94 SER A N 1
ATOM 761 C CA . SER A 1 94 ? -10.977 5.880 13.203 1.00 95.38 94 SER A CA 1
ATOM 762 C C . SER A 1 94 ? -11.668 4.794 14.041 1.00 95.38 94 SER A C 1
ATOM 764 O O . SER A 1 94 ? -12.895 4.733 14.061 1.00 95.38 94 SER A O 1
ATOM 766 N N . GLN A 1 95 ? -10.907 3.918 14.706 1.00 95.00 95 GLN A N 1
ATOM 767 C CA . GLN A 1 95 ? -11.443 2.832 15.537 1.00 95.00 95 GLN A CA 1
ATOM 768 C C . GLN A 1 95 ? -11.496 3.201 17.026 1.00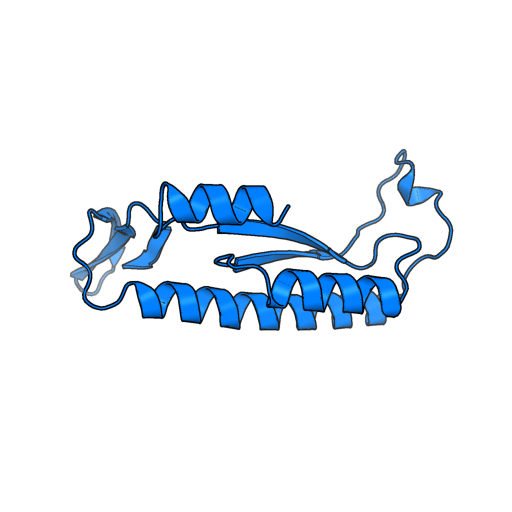 95.00 95 GLN A C 1
ATOM 770 O O . GLN A 1 95 ? -12.068 2.453 17.822 1.00 95.00 95 GLN A O 1
ATOM 775 N N . LEU A 1 96 ? -10.912 4.338 17.418 1.00 94.81 96 LEU A N 1
ATOM 776 C CA . LEU A 1 96 ? -10.916 4.794 18.806 1.00 94.81 96 LEU A CA 1
ATOM 777 C C . LEU A 1 96 ? -12.347 5.049 19.294 1.00 94.81 96 LEU A C 1
ATOM 779 O O . LEU A 1 96 ? -13.165 5.631 18.587 1.00 94.81 96 LEU A O 1
ATOM 783 N N . GLY A 1 97 ? -12.634 4.614 20.523 1.00 94.62 97 GLY A N 1
ATOM 784 C CA . GLY A 1 97 ? -13.960 4.748 21.132 1.00 94.62 97 GLY A CA 1
ATOM 785 C C . GLY A 1 97 ? -15.019 3.788 20.580 1.00 94.62 97 GLY A C 1
ATOM 786 O O . GLY A 1 97 ? -16.187 3.949 20.916 1.00 94.62 97 GLY A O 1
ATOM 787 N N . SER A 1 98 ? -14.637 2.812 19.745 1.00 93.25 98 SER A N 1
ATOM 788 C CA . SER A 1 98 ? -15.543 1.750 19.293 1.00 93.25 98 SER A CA 1
ATOM 789 C C . SER A 1 98 ? -15.434 0.494 20.158 1.00 93.25 98 SER A C 1
ATOM 791 O O . SER A 1 98 ? -14.339 0.114 20.574 1.00 93.25 98 SER A O 1
ATOM 793 N N . ASP A 1 99 ? -16.567 -0.173 20.376 1.00 94.62 99 ASP A N 1
ATOM 794 C CA . ASP A 1 99 ? -16.615 -1.503 20.981 1.00 94.62 99 ASP A CA 1
ATOM 795 C C . ASP A 1 99 ? -16.419 -2.572 19.898 1.00 94.62 99 ASP A C 1
ATOM 797 O O . ASP A 1 99 ? -17.069 -2.539 18.848 1.00 94.62 99 ASP A O 1
ATOM 801 N N . ARG A 1 100 ? -15.505 -3.521 20.132 1.00 95.00 100 ARG A N 1
ATOM 802 C CA . ARG A 1 100 ? -15.134 -4.574 19.172 1.00 95.00 100 ARG A CA 1
ATOM 803 C C . ARG A 1 100 ? -14.939 -5.916 19.853 1.00 95.00 100 ARG A C 1
ATOM 805 O O . ARG A 1 100 ? -14.468 -5.988 20.985 1.00 95.00 100 ARG A O 1
ATOM 812 N N . THR A 1 101 ? -15.222 -6.990 19.122 1.00 95.56 101 THR A N 1
ATOM 813 C CA . THR A 1 101 ? -14.817 -8.335 19.534 1.00 95.56 101 THR A CA 1
ATOM 814 C C . THR A 1 101 ? -13.322 -8.521 19.304 1.00 95.56 101 THR A C 1
ATOM 816 O O . THR A 1 101 ? -12.813 -8.173 18.237 1.00 95.56 101 THR A O 1
ATOM 819 N N . VAL A 1 102 ? -12.633 -9.084 20.299 1.00 96.25 102 VAL A N 1
ATOM 820 C CA . VAL A 1 102 ? -11.186 -9.325 20.276 1.00 96.25 102 VAL A CA 1
ATOM 821 C C . VAL A 1 102 ? -10.910 -10.820 20.373 1.00 96.25 102 VAL A C 1
ATOM 823 O O . VAL A 1 102 ? -11.410 -11.494 21.273 1.00 96.25 102 VAL A O 1
ATOM 826 N N . LEU A 1 103 ? -10.077 -11.324 19.464 1.00 96.44 103 LEU A N 1
ATOM 827 C CA . LEU A 1 103 ? -9.419 -12.616 19.604 1.00 96.44 103 LEU A CA 1
ATOM 828 C C . LEU A 1 103 ? -8.081 -12.404 20.315 1.00 96.44 103 LEU A C 1
ATOM 830 O O . LEU A 1 103 ? -7.175 -11.783 19.760 1.00 96.44 103 LEU A O 1
ATOM 834 N N . PHE A 1 104 ? -7.963 -12.906 21.541 1.00 95.38 104 PHE A N 1
ATOM 835 C CA . PHE A 1 104 ? -6.717 -12.862 22.304 1.00 95.38 104 PHE A CA 1
ATOM 836 C C . PHE A 1 104 ? -5.775 -13.989 21.879 1.00 95.38 104 PHE A C 1
ATOM 838 O O . PHE A 1 104 ? -6.192 -15.142 21.787 1.00 95.38 104 PHE A O 1
ATOM 845 N N . GLU A 1 105 ? -4.504 -13.661 21.643 1.00 93.69 105 GLU A N 1
ATOM 846 C CA . GLU A 1 105 ? -3.520 -14.605 21.092 1.00 93.69 105 GLU A CA 1
ATOM 847 C C . GLU A 1 105 ? -2.254 -14.749 21.945 1.00 93.69 105 GLU A C 1
ATOM 849 O O . GLU A 1 105 ? -1.550 -15.751 21.834 1.00 93.69 105 GLU A O 1
ATOM 854 N N . SER A 1 106 ? -1.925 -13.767 22.790 1.00 89.44 106 SER A N 1
ATOM 855 C CA . SER A 1 106 ? -0.726 -13.839 23.637 1.00 89.44 106 SER A CA 1
ATOM 856 C C . SER A 1 106 ? -0.854 -13.011 24.906 1.00 89.44 106 SER A C 1
ATOM 858 O O . SER A 1 106 ? -1.594 -12.037 24.945 1.00 89.44 106 SER A O 1
ATOM 860 N N . GLU A 1 107 ? -0.091 -13.381 25.928 1.00 88.69 107 GLU A N 1
ATOM 861 C CA . GLU A 1 107 ? 0.074 -12.618 27.164 1.00 88.69 107 GLU A CA 1
ATOM 862 C C . GLU A 1 107 ? 1.541 -12.186 27.287 1.00 88.69 107 GLU A C 1
ATOM 864 O O . GLU A 1 107 ? 2.453 -12.920 26.889 1.00 88.69 107 GLU A O 1
ATOM 869 N N . ASN A 1 108 ? 1.788 -10.987 27.808 1.00 82.88 108 ASN A N 1
ATOM 870 C CA . ASN A 1 108 ? 3.132 -10.517 28.116 1.00 82.88 108 ASN A CA 1
ATOM 871 C C . ASN A 1 108 ? 3.463 -10.705 29.608 1.00 82.88 108 ASN A C 1
ATOM 873 O O . ASN A 1 108 ? 2.595 -10.907 30.451 1.00 82.88 108 ASN A O 1
ATOM 877 N N . LYS A 1 109 ? 4.751 -10.616 29.963 1.00 81.44 109 LYS A N 1
ATOM 878 C CA . LYS A 1 109 ? 5.214 -10.802 31.354 1.00 81.44 109 LYS A CA 1
ATOM 879 C C . LYS A 1 109 ? 4.752 -9.703 32.322 1.00 81.44 109 LYS A C 1
ATOM 881 O O . LYS A 1 109 ? 5.003 -9.811 33.517 1.00 81.44 109 LYS A O 1
ATOM 886 N N . GLU A 1 110 ? 4.129 -8.650 31.804 1.00 86.38 110 GLU A N 1
ATOM 887 C CA . GLU A 1 110 ? 3.615 -7.509 32.561 1.00 86.38 110 GLU A CA 1
ATOM 888 C C . GLU A 1 110 ? 2.106 -7.643 32.848 1.00 86.38 110 GLU A C 1
ATOM 890 O O . GLU A 1 110 ? 1.517 -6.737 33.429 1.00 86.38 110 GLU A O 1
ATOM 895 N N . GLY A 1 111 ? 1.486 -8.772 32.472 1.00 87.25 111 GLY A N 1
ATOM 896 C CA . GLY A 1 111 ? 0.071 -9.060 32.7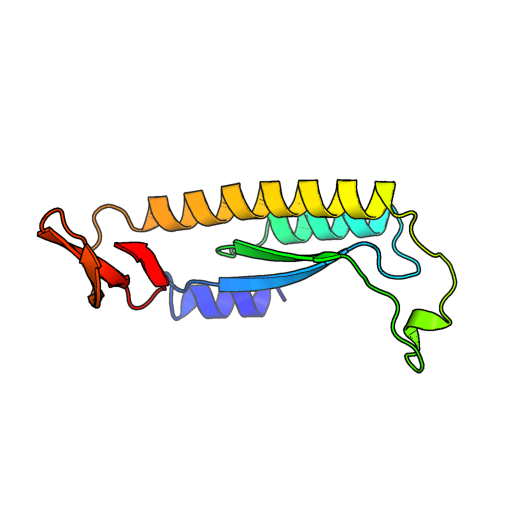22 1.00 87.25 111 GLY A CA 1
ATOM 897 C C . GLY A 1 111 ? -0.890 -8.455 31.696 1.00 87.25 111 GLY A C 1
ATOM 898 O O . GLY A 1 111 ? -2.095 -8.420 31.940 1.00 87.25 111 GLY A O 1
ATOM 899 N N . TYR A 1 112 ? -0.388 -7.970 30.555 1.00 89.81 112 TYR A N 1
ATOM 900 C CA . TYR A 1 112 ? -1.240 -7.562 29.439 1.00 89.81 112 TYR A CA 1
ATOM 901 C C . TYR A 1 112 ? -1.487 -8.728 28.493 1.00 89.81 112 TYR A C 1
ATOM 903 O O . TYR A 1 112 ? -0.578 -9.496 28.173 1.00 89.81 112 TYR A O 1
ATOM 911 N N . ILE A 1 113 ? -2.709 -8.794 27.977 1.00 92.12 113 ILE A N 1
ATOM 912 C CA . ILE A 1 113 ? -3.098 -9.721 26.922 1.00 92.12 113 ILE A CA 1
ATOM 913 C C . ILE A 1 113 ? -3.174 -8.936 25.616 1.00 92.12 113 ILE A C 1
ATOM 915 O O . ILE A 1 113 ? -3.763 -7.859 25.568 1.00 92.12 113 ILE A O 1
ATOM 919 N N . HIS A 1 114 ? -2.580 -9.485 24.565 1.00 92.94 114 HIS A N 1
ATOM 920 C CA . HIS A 1 114 ? -2.618 -8.945 23.219 1.00 92.94 114 HIS A CA 1
ATOM 921 C C . HIS A 1 114 ? -3.533 -9.768 22.324 1.00 92.94 114 HIS A C 1
ATOM 923 O O . HIS A 1 114 ? -3.589 -11.001 22.410 1.00 92.94 114 HIS A O 1
ATOM 929 N N . GLY A 1 115 ? -4.198 -9.078 21.410 1.00 95.12 115 GLY A N 1
ATOM 930 C CA . GLY A 1 115 ? -5.087 -9.700 20.450 1.00 95.12 115 GLY A CA 1
ATOM 931 C C . GLY A 1 115 ? -5.334 -8.839 19.230 1.00 95.12 115 GLY A C 1
ATOM 932 O O . GLY A 1 115 ? -4.704 -7.799 19.017 1.00 95.12 115 GLY A O 1
ATOM 933 N N . PHE A 1 116 ? -6.286 -9.289 18.428 1.00 96.56 116 PHE A N 1
ATOM 934 C CA . PHE A 1 116 ? -6.757 -8.562 17.264 1.00 96.56 116 PHE A CA 1
ATOM 935 C C . PHE A 1 116 ? -8.270 -8.446 17.297 1.00 96.56 116 PHE A C 1
ATOM 937 O O . PHE A 1 116 ? -8.979 -9.387 17.657 1.00 96.56 116 PHE A O 1
ATOM 944 N N . THR A 1 117 ? -8.766 -7.286 16.888 1.00 96.75 117 THR A N 1
ATOM 945 C CA . THR A 1 117 ? -10.178 -7.122 16.562 1.00 96.75 117 THR A CA 1
ATOM 946 C C . THR A 1 117 ? -10.524 -7.860 15.267 1.00 96.75 117 THR A C 1
ATOM 948 O O . THR A 1 117 ? -9.650 -8.205 14.469 1.00 96.75 117 THR A O 1
ATOM 951 N N . GLU A 1 118 ? -11.818 -8.031 15.002 1.00 95.06 118 GLU A N 1
ATOM 952 C CA . GLU A 1 118 ? -12.340 -8.586 13.740 1.00 95.06 118 GLU A CA 1
ATOM 953 C C . GLU A 1 118 ? -11.820 -7.879 12.469 1.00 95.06 118 GLU A C 1
ATOM 955 O O . GLU A 1 118 ? -11.745 -8.481 11.401 1.00 95.06 118 GLU A O 1
ATOM 960 N N . ASN A 1 119 ? -11.422 -6.608 12.581 1.00 95.81 119 ASN A N 1
ATOM 961 C CA . ASN A 1 119 ? -10.822 -5.825 11.503 1.00 95.81 119 ASN A CA 1
ATOM 962 C C . ASN A 1 119 ? -9.304 -5.628 11.667 1.00 95.81 119 ASN A C 1
ATOM 964 O O . ASN A 1 119 ? -8.744 -4.663 11.147 1.00 95.81 119 ASN A O 1
ATOM 968 N N . TYR A 1 120 ? -8.634 -6.557 12.351 1.00 94.56 120 TYR A N 1
ATOM 969 C CA . TYR A 1 120 ? -7.176 -6.642 12.477 1.00 94.56 120 TYR A CA 1
ATOM 970 C C . TYR A 1 120 ? -6.506 -5.421 13.127 1.00 94.56 120 TYR A C 1
ATOM 972 O O . TYR A 1 120 ? -5.321 -5.159 12.900 1.00 94.56 120 TYR A O 1
ATOM 980 N N . VAL A 1 121 ? -7.227 -4.682 13.971 1.00 95.62 121 VAL A N 1
ATOM 981 C CA . VAL A 1 121 ? -6.601 -3.712 14.873 1.00 95.62 121 VAL A CA 1
ATOM 982 C C . VAL A 1 121 ? -5.995 -4.493 16.024 1.00 95.62 121 VAL A C 1
ATOM 984 O O . VAL A 1 121 ? -6.684 -5.252 16.701 1.00 95.62 121 VAL A O 1
ATOM 987 N N . LYS A 1 122 ? -4.695 -4.310 16.235 1.00 93.38 122 LYS A N 1
ATOM 988 C CA . LYS A 1 122 ? -4.000 -4.904 17.375 1.00 93.38 122 LYS A CA 1
ATOM 989 C C . LYS A 1 122 ? -4.366 -4.152 18.654 1.00 93.38 122 LYS A C 1
ATOM 991 O O . LYS A 1 122 ? -4.238 -2.925 18.671 1.00 93.38 122 LYS A O 1
ATOM 996 N N . VAL A 1 123 ? -4.750 -4.891 19.689 1.00 91.25 123 VAL A N 1
ATOM 997 C CA . VAL A 1 123 ? -5.030 -4.399 21.048 1.00 91.25 123 VAL A CA 1
ATOM 998 C C . VAL A 1 123 ? -4.170 -5.121 22.074 1.00 91.25 123 VAL A C 1
ATOM 1000 O O . VAL A 1 123 ? -3.724 -6.257 21.781 1.00 91.25 123 VAL A O 1
#